Protein AF-A0A7Y2GU16-F1 (afdb_monomer_lite)

Structure (mmCIF, N/CA/C/O backbone):
data_AF-A0A7Y2GU16-F1
#
_entry.id   AF-A0A7Y2GU16-F1
#
loop_
_atom_site.group_PDB
_atom_site.id
_atom_site.type_symbol
_atom_site.label_atom_id
_atom_site.label_alt_id
_atom_site.label_comp_id
_atom_site.label_asym_id
_atom_site.label_entity_id
_atom_site.label_seq_id
_atom_site.pdbx_PDB_ins_code
_atom_site.Cartn_x
_atom_site.Cartn_y
_atom_site.Cartn_z
_atom_site.occupancy
_atom_site.B_iso_or_equiv
_atom_site.auth_seq_id
_atom_site.auth_comp_id
_atom_site.auth_asym_id
_atom_site.auth_atom_id
_atom_site.pdbx_PDB_model_num
ATOM 1 N N . ILE A 1 1 ? 2.588 6.050 -10.376 1.00 86.50 1 ILE A N 1
ATOM 2 C CA . ILE A 1 1 ? 4.063 5.925 -10.403 1.00 86.50 1 ILE A CA 1
ATOM 3 C C . ILE A 1 1 ? 4.390 5.155 -11.636 1.00 86.50 1 ILE A C 1
ATOM 5 O O . ILE A 1 1 ? 3.940 4.027 -11.763 1.00 86.50 1 ILE A O 1
ATOM 9 N N . GLU A 1 2 ? 5.171 5.764 -12.505 1.00 88.50 2 GLU A N 1
ATOM 10 C CA . GLU A 1 2 ? 5.657 5.092 -13.695 1.00 88.50 2 GLU A CA 1
ATOM 11 C C . GLU A 1 2 ? 6.845 4.204 -13.330 1.00 88.50 2 GLU A C 1
ATOM 13 O O . GLU A 1 2 ? 7.761 4.621 -12.607 1.00 88.50 2 GLU A O 1
ATOM 18 N N . LEU A 1 3 ? 6.749 2.964 -13.786 1.00 86.94 3 LEU A N 1
ATOM 19 C CA . LEU A 1 3 ? 7.745 1.917 -13.705 1.00 86.94 3 LEU A CA 1
ATOM 20 C C . LEU A 1 3 ? 8.087 1.527 -15.144 1.00 86.94 3 LEU A C 1
ATOM 22 O O . LEU A 1 3 ? 7.273 0.913 -15.834 1.00 86.94 3 LEU A O 1
ATOM 26 N N . GLU A 1 4 ? 9.259 1.946 -15.605 1.00 87.75 4 GLU A N 1
ATOM 27 C CA . GLU A 1 4 ? 9.737 1.672 -16.962 1.00 87.75 4 GLU A CA 1
ATOM 28 C C . GLU A 1 4 ? 10.203 0.213 -17.089 1.00 87.75 4 GLU A C 1
ATOM 30 O O . GLU A 1 4 ? 10.657 -0.397 -16.120 1.00 87.75 4 GLU A O 1
ATOM 35 N N . GLY A 1 5 ? 10.024 -0.382 -18.266 1.00 86.50 5 GLY A N 1
ATOM 36 C CA . GLY A 1 5 ? 10.322 -1.789 -18.520 1.00 86.50 5 GLY A CA 1
ATOM 37 C C . GLY A 1 5 ? 9.281 -2.752 -17.936 1.00 86.50 5 GLY A C 1
ATOM 38 O O . GLY A 1 5 ? 8.072 -2.523 -18.002 1.00 86.50 5 GLY A O 1
ATOM 39 N N . GLY A 1 6 ? 9.756 -3.865 -17.374 1.00 84.19 6 GLY A N 1
ATOM 40 C CA . GLY A 1 6 ? 8.910 -4.979 -16.944 1.00 84.19 6 GLY A CA 1
ATOM 41 C C . GLY A 1 6 ? 8.585 -5.966 -18.069 1.00 84.19 6 GLY A C 1
ATOM 42 O O . GLY A 1 6 ? 8.746 -5.689 -19.256 1.00 84.19 6 GLY A O 1
ATOM 43 N N . ARG A 1 7 ? 8.133 -7.162 -17.685 1.00 85.69 7 ARG A N 1
ATOM 44 C CA . ARG A 1 7 ? 7.725 -8.213 -18.630 1.00 85.69 7 ARG A CA 1
ATOM 45 C C . ARG A 1 7 ? 6.342 -7.921 -19.200 1.00 85.69 7 ARG A C 1
ATOM 47 O O . ARG A 1 7 ? 5.543 -7.194 -18.608 1.00 85.69 7 ARG A O 1
ATOM 54 N N . GLU A 1 8 ? 6.026 -8.528 -20.337 1.00 83.81 8 GLU A N 1
ATOM 55 C CA . GLU A 1 8 ? 4.667 -8.485 -20.868 1.00 83.81 8 GLU A CA 1
ATOM 56 C C . GLU A 1 8 ? 3.681 -9.210 -19.941 1.00 83.81 8 GLU A C 1
ATOM 58 O O . GLU A 1 8 ? 3.975 -10.295 -19.444 1.00 83.81 8 GLU A O 1
ATOM 63 N N . ASN A 1 9 ? 2.493 -8.624 -19.750 1.00 85.69 9 ASN A N 1
ATOM 64 C CA . ASN A 1 9 ? 1.372 -9.215 -19.008 1.00 85.69 9 ASN A CA 1
ATOM 65 C C . ASN A 1 9 ? 1.675 -9.565 -17.541 1.00 85.69 9 ASN A C 1
ATOM 67 O O . ASN A 1 9 ? 1.124 -10.535 -17.022 1.00 85.69 9 ASN A O 1
ATOM 71 N N . MET A 1 10 ? 2.513 -8.770 -16.868 1.00 88.56 10 MET A N 1
ATOM 72 C CA . MET A 1 10 ? 2.763 -8.947 -15.439 1.00 88.56 10 MET A CA 1
ATOM 73 C C . MET A 1 10 ? 1.481 -8.752 -14.639 1.00 88.56 10 MET A C 1
ATOM 75 O O . MET A 1 10 ? 0.714 -7.819 -14.875 1.00 88.56 10 MET A O 1
ATOM 79 N N . THR A 1 11 ? 1.276 -9.641 -13.676 1.00 92.81 11 THR A N 1
ATOM 80 C CA . THR A 1 11 ? 0.155 -9.555 -12.742 1.00 92.81 11 THR A CA 1
ATOM 81 C C . THR A 1 11 ? 0.468 -8.593 -11.601 1.00 92.81 11 THR A C 1
ATOM 83 O O . THR A 1 11 ? 1.628 -8.391 -11.230 1.00 92.81 11 THR A O 1
ATOM 86 N N . MET A 1 12 ? -0.570 -8.053 -10.968 1.00 91.50 12 MET A N 1
ATOM 87 C CA . MET A 1 12 ? -0.439 -7.223 -9.779 1.00 91.50 12 MET A CA 1
ATOM 88 C C . MET A 1 12 ? 0.291 -7.972 -8.664 1.00 91.50 12 MET A C 1
ATOM 90 O O . MET A 1 12 ? 1.130 -7.382 -7.995 1.00 91.50 12 MET A O 1
ATOM 94 N N . ALA A 1 13 ? 0.065 -9.278 -8.500 1.00 90.00 13 ALA A N 1
ATOM 95 C CA . ALA A 1 13 ? 0.781 -10.087 -7.514 1.00 90.00 13 ALA A CA 1
ATOM 96 C C . ALA A 1 13 ? 2.305 -10.108 -7.758 1.00 90.00 13 ALA A C 1
ATOM 98 O O . ALA A 1 13 ? 3.091 -10.040 -6.808 1.00 90.00 13 ALA A O 1
ATOM 99 N N . GLU A 1 14 ? 2.740 -10.183 -9.020 1.00 91.25 14 GLU A N 1
ATOM 100 C CA . GLU A 1 14 ? 4.159 -10.102 -9.385 1.00 91.25 14 GLU A CA 1
ATOM 101 C C . GLU A 1 14 ? 4.712 -8.696 -9.166 1.00 91.25 14 GLU A C 1
ATOM 103 O O . GLU A 1 14 ? 5.765 -8.546 -8.542 1.00 91.25 14 GLU A O 1
ATOM 108 N N . ILE A 1 15 ? 3.993 -7.666 -9.623 1.00 90.38 15 ILE A N 1
ATOM 109 C CA . ILE A 1 15 ? 4.410 -6.270 -9.453 1.00 90.38 15 ILE A CA 1
ATOM 110 C C . ILE A 1 15 ? 4.516 -5.926 -7.962 1.00 90.38 15 ILE A C 1
ATOM 112 O O . ILE A 1 15 ? 5.532 -5.384 -7.532 1.00 90.38 15 ILE A O 1
ATOM 116 N N . TYR A 1 16 ? 3.530 -6.319 -7.153 1.00 87.38 16 TYR A N 1
ATOM 117 C CA . TYR A 1 16 ? 3.496 -6.154 -5.699 1.00 87.38 16 TYR A CA 1
ATOM 118 C C . TYR A 1 16 ? 4.736 -6.749 -5.018 1.00 87.38 16 TYR A C 1
ATOM 120 O O . TYR A 1 16 ? 5.359 -6.103 -4.167 1.00 87.38 16 TYR A O 1
ATOM 128 N N . LYS A 1 17 ? 5.141 -7.958 -5.429 1.00 88.88 17 LYS A N 1
ATOM 129 C CA . LYS A 1 17 ? 6.330 -8.645 -4.903 1.00 88.88 17 LYS A CA 1
ATOM 130 C C . LYS A 1 17 ? 7.640 -8.000 -5.368 1.00 88.88 17 LYS A C 1
ATOM 132 O O . LYS A 1 17 ? 8.530 -7.817 -4.540 1.00 88.88 17 LYS A O 1
ATOM 137 N N . ILE A 1 18 ? 7.764 -7.640 -6.647 1.00 89.00 18 ILE A N 1
ATOM 138 C CA . ILE A 1 18 ? 9.005 -7.092 -7.234 1.00 89.00 18 ILE A CA 1
ATOM 139 C C . ILE A 1 18 ? 9.255 -5.654 -6.774 1.00 89.00 18 ILE A C 1
ATOM 141 O O . ILE A 1 18 ? 10.348 -5.322 -6.314 1.00 89.00 18 ILE A O 1
ATOM 145 N N . ALA A 1 19 ? 8.220 -4.810 -6.801 1.00 85.19 19 ALA A N 1
ATOM 146 C CA . ALA A 1 19 ? 8.266 -3.482 -6.192 1.00 85.19 19 ALA A CA 1
ATOM 147 C C . ALA A 1 19 ? 8.512 -3.569 -4.672 1.00 85.19 19 ALA A C 1
ATOM 149 O O . ALA A 1 19 ? 8.999 -2.626 -4.047 1.00 85.19 19 ALA A O 1
ATOM 150 N N . GLY A 1 20 ? 8.227 -4.733 -4.082 1.00 82.44 20 GLY A N 1
ATOM 151 C CA . GLY A 1 20 ? 8.489 -5.067 -2.692 1.00 82.44 20 GLY A CA 1
ATOM 152 C C . GLY A 1 20 ? 7.588 -4.310 -1.723 1.00 82.44 20 GLY A C 1
ATOM 153 O O . GLY A 1 20 ? 8.002 -3.970 -0.611 1.00 82.44 20 GLY A O 1
ATOM 154 N N . PHE A 1 21 ? 6.352 -4.083 -2.166 1.00 81.12 21 PHE A N 1
ATOM 155 C CA . PHE A 1 21 ? 5.249 -3.570 -1.365 1.00 81.12 21 PHE A CA 1
ATOM 156 C C . PHE A 1 21 ? 4.805 -4.560 -0.274 1.00 81.12 21 PHE A C 1
ATOM 158 O O . PHE A 1 21 ? 4.178 -4.163 0.700 1.00 81.12 21 PHE A O 1
ATOM 165 N N . ASN A 1 22 ? 5.204 -5.829 -0.381 1.00 78.25 22 ASN A N 1
ATOM 166 C CA . ASN A 1 22 ? 5.061 -6.842 0.667 1.00 78.25 22 ASN A CA 1
ATOM 167 C C . ASN A 1 22 ? 6.097 -6.738 1.802 1.00 78.25 22 ASN A C 1
ATOM 169 O O . ASN A 1 22 ? 6.188 -7.640 2.630 1.00 78.25 22 ASN A O 1
ATOM 173 N N . LYS A 1 23 ? 6.975 -5.727 1.763 1.00 72.25 23 LYS A N 1
ATOM 174 C CA . LYS A 1 23 ? 8.068 -5.521 2.728 1.00 72.25 23 LYS A CA 1
ATOM 175 C C . LYS A 1 23 ? 8.253 -4.037 3.058 1.00 72.25 23 LYS A C 1
ATOM 177 O O . LYS A 1 23 ? 9.388 -3.596 3.268 1.00 72.25 23 LYS A O 1
ATOM 182 N N . VAL A 1 24 ? 7.184 -3.240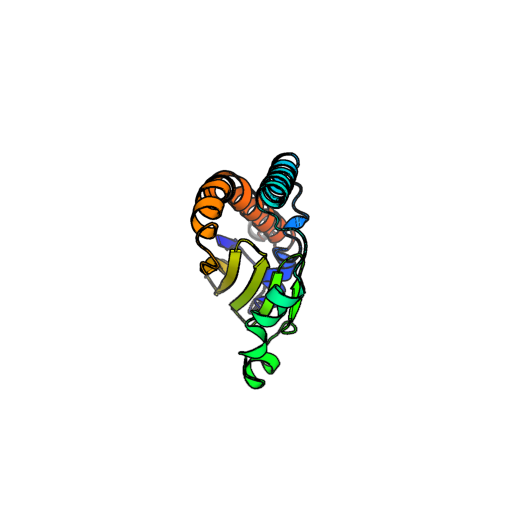 3.026 1.00 64.44 24 VAL A N 1
ATOM 183 C CA . VAL A 1 24 ? 7.274 -1.776 3.202 1.00 64.44 24 VAL A CA 1
ATOM 184 C C . VAL A 1 24 ? 7.790 -1.419 4.595 1.00 64.44 24 VAL A C 1
ATOM 186 O O . VAL A 1 24 ? 8.588 -0.493 4.725 1.00 64.44 24 VAL A O 1
ATOM 189 N N . GLU A 1 25 ? 7.451 -2.197 5.622 1.00 61.34 25 GLU A N 1
ATOM 190 C CA . GLU A 1 25 ? 7.959 -1.974 6.984 1.00 61.34 25 GLU A CA 1
ATOM 191 C C . GLU A 1 25 ? 9.473 -2.181 7.109 1.00 61.34 25 GLU A C 1
ATOM 193 O O . GLU A 1 25 ? 10.125 -1.598 7.976 1.00 61.34 25 GLU A O 1
ATOM 198 N N . LYS A 1 26 ? 10.068 -2.966 6.203 1.00 61.31 26 LYS A N 1
ATOM 199 C CA . LYS A 1 26 ? 11.515 -3.222 6.169 1.00 61.31 26 LYS A CA 1
ATOM 200 C C . LYS A 1 26 ? 12.296 -2.112 5.469 1.00 61.31 26 LYS A C 1
ATOM 202 O O . LYS A 1 26 ? 13.526 -2.181 5.406 1.00 61.31 26 LYS A O 1
ATOM 207 N N . ILE A 1 27 ? 11.621 -1.088 4.941 1.00 63.62 27 ILE A N 1
ATOM 208 C CA . ILE A 1 27 ? 12.289 0.101 4.414 1.00 63.62 27 ILE A CA 1
ATOM 209 C C . ILE A 1 27 ? 12.904 0.834 5.605 1.00 63.62 27 ILE A C 1
ATOM 211 O O . ILE A 1 27 ? 12.215 1.393 6.456 1.00 63.62 27 ILE A O 1
ATOM 215 N N . ASN A 1 28 ? 14.233 0.808 5.688 1.00 57.88 28 ASN A N 1
ATOM 216 C CA . ASN A 1 28 ? 14.963 1.409 6.793 1.00 57.88 28 ASN A CA 1
ATOM 217 C C . ASN A 1 28 ? 14.944 2.943 6.673 1.00 57.88 28 ASN A C 1
ATOM 219 O O . ASN A 1 28 ? 15.857 3.548 6.117 1.00 57.88 28 ASN A O 1
ATOM 223 N N . ILE A 1 29 ? 13.885 3.575 7.191 1.00 61.69 29 ILE A N 1
ATOM 224 C CA . ILE A 1 29 ? 13.768 5.039 7.325 1.00 61.69 29 ILE A CA 1
ATOM 225 C C . ILE A 1 29 ? 14.288 5.504 8.704 1.00 61.69 29 ILE A C 1
ATOM 227 O O . ILE A 1 29 ? 13.947 6.592 9.162 1.00 61.69 29 ILE A O 1
ATOM 231 N N . GLY A 1 30 ? 15.108 4.678 9.373 1.00 63.69 30 GLY A N 1
ATOM 232 C CA . GLY A 1 30 ? 15.923 4.965 10.561 1.00 63.69 30 GLY A CA 1
ATOM 233 C C . GLY A 1 30 ? 15.247 5.753 11.685 1.00 63.69 30 GLY A C 1
ATOM 234 O O . GLY A 1 30 ? 14.822 5.196 12.693 1.00 63.69 30 GLY A O 1
ATOM 235 N N . PHE A 1 31 ? 15.218 7.075 11.541 1.00 61.31 31 PHE A N 1
ATOM 236 C CA . PHE A 1 31 ? 14.644 8.010 12.504 1.00 61.31 31 PHE A CA 1
ATOM 237 C C . PHE A 1 31 ? 13.114 8.113 12.413 1.00 61.31 31 PHE A C 1
ATOM 239 O O . PHE A 1 31 ? 12.437 8.245 13.426 1.00 61.31 31 PHE A O 1
ATOM 246 N N . VAL A 1 32 ? 12.555 8.017 11.209 1.00 62.38 32 VAL A N 1
ATOM 247 C CA . VAL A 1 32 ? 11.129 8.256 10.947 1.00 62.38 32 VAL A CA 1
ATOM 248 C C . VAL A 1 32 ? 10.297 7.065 11.384 1.00 62.38 32 VAL A C 1
ATOM 250 O O . VAL A 1 32 ? 9.281 7.252 12.037 1.00 62.38 32 VAL A O 1
ATOM 253 N N . THR A 1 33 ? 10.746 5.842 11.093 1.00 63.91 33 THR A N 1
ATOM 254 C CA . THR A 1 33 ? 10.102 4.626 11.610 1.00 63.91 33 THR A CA 1
ATOM 255 C C . THR A 1 33 ? 10.106 4.641 13.133 1.00 63.91 33 THR A C 1
ATOM 257 O O . THR A 1 33 ? 9.051 4.487 13.735 1.00 63.91 33 THR A O 1
ATOM 260 N N . LYS A 1 34 ? 11.246 4.950 13.769 1.00 66.81 34 LYS A N 1
ATOM 261 C CA . LYS A 1 34 ? 11.333 5.115 15.230 1.00 66.81 34 LYS A CA 1
ATOM 262 C C . LYS A 1 34 ? 10.389 6.194 15.760 1.00 66.81 34 LYS A C 1
ATOM 264 O O . LYS A 1 34 ? 9.722 5.954 16.759 1.00 66.81 34 LYS A O 1
ATOM 269 N N . PHE A 1 35 ? 10.297 7.345 15.093 1.00 67.56 35 PHE A N 1
ATOM 270 C CA . PHE A 1 35 ? 9.370 8.412 15.470 1.00 67.56 35 PHE A CA 1
ATOM 271 C C . PHE A 1 35 ? 7.907 7.981 15.331 1.00 67.56 35 PHE A C 1
ATOM 273 O O . PHE A 1 35 ? 7.124 8.235 16.235 1.00 67.56 35 PHE A O 1
ATOM 280 N N . LEU A 1 36 ? 7.530 7.298 14.248 1.00 69.50 36 LEU A N 1
ATOM 281 C CA . LEU A 1 36 ? 6.170 6.789 14.048 1.00 69.50 36 LEU A CA 1
ATOM 282 C C . LEU A 1 36 ? 5.816 5.704 15.061 1.00 69.50 36 LEU A C 1
ATOM 284 O O . LEU A 1 36 ? 4.710 5.721 15.588 1.00 69.50 36 LEU A O 1
ATOM 288 N N . PHE A 1 37 ? 6.744 4.793 15.363 1.00 68.25 37 PHE A N 1
ATOM 289 C CA . PHE A 1 37 ? 6.562 3.785 16.405 1.00 68.25 37 PHE A CA 1
ATOM 290 C C . PHE A 1 37 ? 6.428 4.436 17.781 1.00 68.25 37 PHE A C 1
ATOM 292 O O . PHE A 1 37 ? 5.489 4.121 18.505 1.00 68.25 37 PHE A O 1
ATOM 299 N N . TRP A 1 38 ? 7.292 5.398 18.112 1.00 71.75 38 TRP A N 1
ATOM 300 C CA . TRP A 1 38 ? 7.203 6.159 19.358 1.00 71.75 38 TRP A CA 1
ATOM 301 C C . TRP A 1 38 ? 5.897 6.948 19.453 1.00 71.75 38 TRP A C 1
ATOM 303 O O . TRP A 1 38 ? 5.241 6.926 20.488 1.00 71.75 38 TRP A O 1
ATOM 313 N N . LEU A 1 39 ? 5.482 7.603 18.368 1.00 67.00 39 LEU A N 1
ATOM 314 C CA . LEU A 1 39 ? 4.235 8.351 18.302 1.00 67.00 39 LEU A CA 1
ATOM 315 C C . LEU A 1 39 ? 3.035 7.410 18.453 1.00 67.00 39 LEU A C 1
ATOM 317 O O . LEU A 1 39 ? 2.129 7.692 19.231 1.00 67.00 39 LEU A O 1
ATOM 321 N N . ARG A 1 40 ? 3.051 6.258 17.773 1.00 68.06 40 ARG A N 1
ATOM 322 C CA . ARG A 1 40 ? 2.048 5.196 17.919 1.00 68.06 40 ARG A CA 1
ATOM 323 C C . ARG A 1 40 ? 1.955 4.727 19.368 1.00 68.06 40 ARG A C 1
ATOM 325 O O . ARG A 1 40 ? 0.851 4.643 19.891 1.00 68.06 40 ARG A O 1
ATOM 332 N N . GLU A 1 41 ? 3.082 4.482 20.032 1.00 66.69 41 GLU A N 1
ATOM 333 C CA . GLU A 1 41 ? 3.095 4.079 21.440 1.00 66.69 41 GLU A CA 1
ATOM 334 C C . GLU A 1 41 ? 2.665 5.196 22.396 1.00 66.69 41 GLU A C 1
ATOM 336 O O . GLU A 1 41 ? 1.967 4.937 23.371 1.00 66.69 41 GLU A O 1
ATOM 341 N N . LEU A 1 42 ? 3.086 6.442 22.165 1.00 67.81 42 LEU A N 1
ATOM 342 C CA . LEU A 1 42 ? 2.718 7.586 22.999 1.00 67.81 42 LEU A CA 1
ATOM 343 C C . LEU A 1 42 ? 1.208 7.809 22.954 1.00 67.81 42 LEU A C 1
ATOM 345 O O . LEU A 1 42 ? 0.570 7.962 23.993 1.00 67.81 42 LEU A O 1
ATOM 349 N N . ILE A 1 43 ? 0.638 7.791 21.750 1.00 64.19 43 ILE A N 1
ATOM 350 C CA . ILE A 1 43 ? 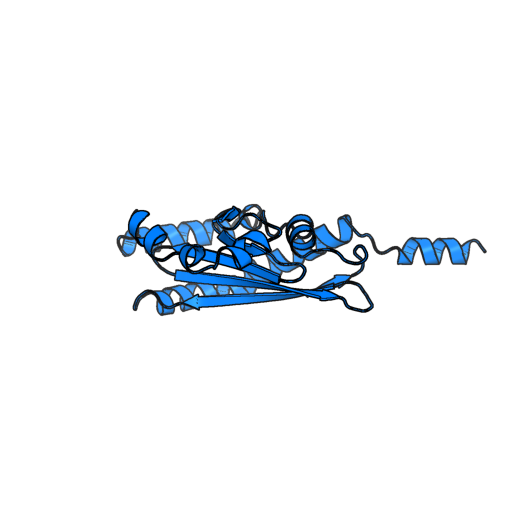-0.799 7.963 21.569 1.00 64.19 43 ILE A CA 1
ATOM 351 C C . ILE A 1 43 ? -1.544 6.719 22.079 1.00 64.19 43 ILE A C 1
ATOM 353 O O . ILE A 1 43 ? -2.565 6.859 22.752 1.00 64.19 43 ILE A O 1
ATOM 357 N N . GLY A 1 44 ? -1.004 5.518 21.842 1.00 61.84 44 GLY A N 1
ATOM 358 C CA . GLY A 1 44 ? -1.564 4.267 22.351 1.00 61.84 44 GLY A CA 1
ATOM 359 C C . GLY A 1 44 ? -1.672 4.243 23.876 1.00 61.84 44 GLY A C 1
ATOM 360 O O . GLY A 1 44 ? -2.738 3.936 24.411 1.00 61.84 44 GLY A O 1
ATOM 361 N N . ARG A 1 45 ? -0.619 4.693 24.570 1.00 66.81 45 ARG A N 1
ATOM 362 C CA . ARG A 1 45 ? -0.603 4.873 26.030 1.00 66.81 45 ARG A CA 1
ATOM 363 C C . ARG A 1 45 ? -1.559 5.968 26.498 1.00 66.81 45 ARG A C 1
ATOM 365 O O . ARG A 1 45 ? -2.302 5.755 27.448 1.00 66.81 45 ARG A O 1
ATOM 372 N N . ALA A 1 46 ? -1.572 7.125 25.834 1.00 64.56 46 ALA A N 1
ATOM 373 C CA . ALA A 1 46 ? -2.402 8.262 26.238 1.00 64.56 46 ALA A CA 1
ATOM 374 C C . ALA A 1 46 ? -3.912 7.999 26.104 1.00 64.56 46 ALA A C 1
ATOM 376 O O . ALA A 1 46 ? -4.708 8.631 26.796 1.00 64.56 46 ALA A O 1
ATOM 377 N N . MET A 1 47 ? -4.321 7.096 25.208 1.00 60.62 47 MET A N 1
ATOM 378 C CA . MET A 1 47 ? -5.734 6.869 24.894 1.00 60.62 47 MET A CA 1
ATOM 379 C C . MET A 1 47 ? -6.260 5.471 25.266 1.00 60.62 47 MET A C 1
ATOM 381 O O . MET A 1 47 ? -7.426 5.186 24.974 1.00 60.62 47 MET A O 1
ATOM 385 N N . GLY A 1 48 ? -5.443 4.628 25.913 1.00 63.03 48 GLY A N 1
ATOM 386 C CA . GLY A 1 48 ? -5.823 3.278 26.349 1.00 63.03 48 GLY A CA 1
ATOM 387 C C . GLY A 1 48 ? -6.045 2.302 25.189 1.00 63.03 48 GLY A C 1
ATOM 388 O O . GLY A 1 48 ? -7.018 1.554 25.189 1.00 63.03 48 GLY A O 1
ATOM 389 N N . TRP A 1 49 ? -5.202 2.361 24.155 1.00 65.06 49 TRP A N 1
ATOM 390 C CA . TRP A 1 49 ? -5.358 1.585 22.917 1.00 65.06 49 TRP A CA 1
ATOM 391 C C . TRP A 1 49 ? -4.579 0.261 22.880 1.00 65.06 49 TRP A C 1
ATOM 393 O O . TRP A 1 49 ? -4.459 -0.323 21.803 1.00 65.06 49 TRP A O 1
ATOM 403 N N . ASP A 1 50 ? -4.078 -0.236 24.010 1.00 54.12 50 ASP A N 1
ATOM 404 C CA . ASP A 1 50 ? -3.539 -1.599 24.059 1.00 54.12 50 ASP A CA 1
ATOM 405 C C . ASP A 1 50 ? -4.682 -2.633 24.035 1.00 54.12 50 ASP A C 1
ATOM 407 O O . ASP A 1 50 ? -5.748 -2.414 24.606 1.00 54.12 50 ASP A O 1
ATOM 411 N N . ASP A 1 51 ? -4.466 -3.679 23.234 1.00 56.41 51 ASP A N 1
ATOM 412 C CA . ASP A 1 51 ? -5.238 -4.909 22.976 1.00 56.41 51 ASP A CA 1
ATOM 413 C C . ASP A 1 51 ? -6.784 -4.876 22.994 1.00 56.41 51 ASP A C 1
ATOM 415 O O . ASP A 1 51 ? -7.429 -4.749 24.022 1.00 56.41 51 ASP A O 1
ATOM 419 N N . ASP A 1 52 ? -7.389 -5.034 21.808 1.00 55.06 52 ASP A N 1
ATOM 420 C CA . ASP A 1 52 ? -8.678 -5.727 21.584 1.00 55.06 52 ASP A CA 1
ATOM 421 C C . ASP A 1 52 ? -8.638 -6.294 20.163 1.00 55.06 52 ASP A C 1
ATOM 423 O O . ASP A 1 52 ? -9.188 -5.723 19.217 1.00 55.06 52 ASP A O 1
ATOM 427 N N . LYS A 1 53 ? -7.920 -7.403 19.983 1.00 56.84 53 LYS A N 1
ATOM 428 C CA . LYS A 1 53 ? -7.841 -8.091 18.685 1.00 56.84 53 LYS A CA 1
ATOM 429 C C . LYS A 1 53 ? -9.205 -8.629 18.228 1.00 56.84 53 LYS A C 1
ATOM 431 O O . LYS A 1 53 ? -9.474 -8.650 17.033 1.00 56.84 53 LYS A O 1
ATOM 436 N N . GLU A 1 54 ? -10.107 -8.956 19.157 1.00 55.62 54 GLU A N 1
ATOM 437 C CA . GLU A 1 54 ? -11.464 -9.443 18.848 1.00 55.62 54 GLU A CA 1
ATOM 438 C C . GLU A 1 54 ? -12.374 -8.385 18.194 1.00 55.62 54 GLU A C 1
ATOM 440 O O . GLU A 1 54 ? -13.129 -8.691 17.266 1.00 55.62 54 GLU A O 1
ATOM 445 N N . LEU A 1 55 ? -12.277 -7.112 18.602 1.00 57.97 55 LEU A N 1
ATOM 446 C CA . LEU A 1 55 ? -13.007 -6.021 17.938 1.00 57.97 55 LEU A CA 1
ATOM 447 C C . LEU A 1 55 ? -12.466 -5.741 16.528 1.00 57.97 55 LEU A C 1
ATOM 449 O O . LEU A 1 55 ? -13.200 -5.244 15.676 1.00 57.97 55 LEU A O 1
ATOM 453 N N . LEU A 1 56 ? -11.195 -6.055 16.266 1.00 61.53 56 LEU A N 1
ATOM 454 C CA . LEU A 1 56 ? -10.565 -5.852 14.961 1.00 61.53 56 LEU A CA 1
ATOM 455 C C . LEU A 1 56 ? -10.975 -6.948 13.964 1.00 61.53 56 LEU A C 1
ATOM 457 O O . LEU A 1 56 ? -11.331 -6.623 12.833 1.00 61.53 56 LEU A O 1
ATOM 461 N N . GLU A 1 57 ? -11.028 -8.214 14.391 1.00 62.53 57 GLU A N 1
ATOM 462 C CA . GLU A 1 57 ? -11.466 -9.339 13.544 1.00 62.53 57 GLU A CA 1
ATOM 463 C C . GLU A 1 57 ? -12.940 -9.226 13.121 1.00 62.53 57 GLU A C 1
ATOM 465 O O . GLU A 1 57 ? -13.275 -9.451 11.958 1.00 62.53 57 GLU A O 1
ATOM 470 N N . SER A 1 58 ? -13.828 -8.795 14.026 1.00 62.53 58 SER A N 1
ATOM 471 C CA . SER A 1 58 ? -15.262 -8.626 13.721 1.00 62.53 58 SER A CA 1
ATOM 472 C C . SER A 1 58 ? -15.566 -7.515 12.705 1.00 62.53 58 SER A C 1
ATOM 474 O O . SER A 1 58 ? -16.631 -7.520 12.085 1.00 62.53 58 SER A O 1
ATOM 476 N N . ASN A 1 59 ? -14.640 -6.572 12.503 1.00 71.75 59 ASN A N 1
ATOM 477 C CA . ASN A 1 59 ? -14.797 -5.458 11.566 1.00 71.75 59 ASN A CA 1
ATOM 478 C C . ASN A 1 59 ? -14.146 -5.699 10.197 1.00 71.75 59 ASN A C 1
ATOM 480 O O . ASN A 1 59 ? -14.270 -4.837 9.321 1.00 71.75 59 ASN A O 1
ATOM 484 N N . SER A 1 60 ? -13.478 -6.840 9.999 1.00 79.44 60 SER A N 1
ATOM 485 C CA . SER A 1 60 ? -12.819 -7.155 8.733 1.00 79.44 60 SER A CA 1
ATOM 486 C C . SER A 1 60 ? -13.820 -7.368 7.603 1.00 79.44 60 SER A C 1
ATOM 488 O O . SER A 1 60 ? -14.882 -7.972 7.771 1.00 79.44 60 SER A O 1
ATOM 490 N N . TYR A 1 61 ? -13.467 -6.870 6.421 1.00 85.44 61 TYR A N 1
ATOM 491 C CA . TYR A 1 61 ? -14.300 -6.988 5.225 1.00 85.44 61 TYR A CA 1
ATOM 492 C C . TYR A 1 61 ? -14.095 -8.310 4.487 1.00 85.44 61 TYR A C 1
ATOM 494 O O . TYR A 1 61 ? -14.815 -8.588 3.531 1.00 85.44 61 TYR A O 1
ATOM 502 N N . ILE A 1 62 ? -13.182 -9.163 4.954 1.00 85.31 62 ILE A N 1
ATOM 503 C CA . ILE A 1 62 ? -12.925 -10.472 4.348 1.00 85.31 62 ILE A CA 1
ATOM 504 C C . ILE A 1 62 ? -14.176 -11.360 4.293 1.00 85.31 62 ILE A C 1
ATOM 506 O O . ILE A 1 62 ? -14.414 -12.051 3.305 1.00 85.31 62 ILE A O 1
ATOM 510 N N . SER A 1 63 ? -15.019 -11.301 5.327 1.00 85.00 63 SER A N 1
ATOM 511 C CA . SER A 1 63 ? -16.272 -12.060 5.409 1.00 85.00 63 SER A CA 1
ATOM 512 C C . SER A 1 63 ? -17.347 -11.543 4.451 1.00 85.00 63 SER A C 1
ATOM 514 O O . SER A 1 63 ? -18.317 -12.246 4.189 1.00 85.00 63 SER A O 1
ATOM 516 N N . ARG A 1 64 ? -17.180 -10.326 3.916 1.00 85.50 64 ARG A N 1
ATOM 517 C CA . ARG A 1 64 ? -18.100 -9.704 2.952 1.00 85.50 64 ARG A CA 1
ATOM 518 C C . ARG A 1 64 ? -17.766 -10.043 1.502 1.00 85.50 64 ARG A C 1
ATOM 520 O O . ARG A 1 64 ? -18.564 -9.724 0.626 1.00 85.50 64 ARG A O 1
ATOM 527 N N . LEU A 1 65 ? -16.602 -10.640 1.249 1.00 86.00 65 LEU A N 1
ATOM 528 C CA . LEU A 1 65 ? -16.247 -11.143 -0.071 1.00 86.00 65 LEU A CA 1
ATOM 529 C C . LEU A 1 65 ? -17.044 -12.417 -0.352 1.00 86.00 65 LEU A C 1
ATOM 531 O O . LEU A 1 65 ? -17.088 -13.323 0.485 1.00 86.00 65 LEU A O 1
ATOM 535 N N . SER A 1 66 ? -17.647 -12.476 -1.537 1.00 87.94 66 SER A N 1
ATOM 536 C CA . SER A 1 66 ? -18.234 -13.712 -2.057 1.00 87.94 66 SER A CA 1
ATOM 537 C C . SER A 1 66 ? -17.151 -14.763 -2.301 1.00 87.94 66 SER A C 1
ATOM 539 O O . SER A 1 66 ? -15.974 -14.433 -2.467 1.00 87.94 66 SER A O 1
ATOM 541 N N . ASP A 1 67 ? -17.537 -16.034 -2.312 1.00 87.50 67 ASP A N 1
ATOM 542 C CA . ASP A 1 67 ? -16.576 -17.122 -2.501 1.00 87.50 67 ASP A CA 1
ATOM 543 C C . ASP A 1 67 ? -15.954 -17.100 -3.904 1.00 87.50 67 ASP A C 1
ATOM 545 O O . ASP A 1 67 ? -14.759 -17.355 -4.029 1.00 87.50 67 ASP A O 1
ATOM 549 N N . ASP A 1 68 ? -16.702 -16.656 -4.919 1.00 87.19 68 ASP A N 1
ATOM 550 C CA . ASP A 1 68 ? -16.184 -16.434 -6.276 1.00 87.19 68 ASP A CA 1
ATOM 551 C C . ASP A 1 68 ? -15.074 -15.367 -6.285 1.00 87.19 68 ASP A C 1
ATOM 553 O O . ASP A 1 68 ? -13.999 -15.581 -6.837 1.00 87.19 68 ASP A O 1
ATOM 557 N N . GLN A 1 69 ? -15.273 -14.246 -5.578 1.00 85.88 69 GLN A N 1
ATOM 558 C CA . GLN A 1 69 ? -14.257 -13.188 -5.462 1.00 85.88 69 GLN A CA 1
ATOM 559 C C . GLN A 1 69 ? -12.986 -13.661 -4.750 1.00 85.88 69 GLN A C 1
ATOM 561 O O . GLN A 1 69 ? -11.888 -13.215 -5.080 1.00 85.88 69 GLN A O 1
ATOM 566 N N . LYS A 1 70 ? -13.125 -14.547 -3.757 1.00 87.38 70 LYS A N 1
ATOM 567 C CA . LYS A 1 70 ? -11.973 -15.152 -3.076 1.00 87.38 70 LYS A CA 1
ATOM 568 C C . LYS A 1 70 ? -11.247 -16.135 -3.992 1.00 87.38 70 LYS A C 1
ATOM 570 O O . LYS A 1 70 ? -10.021 -16.164 -3.980 1.00 87.38 70 LYS A O 1
ATOM 575 N N . ALA A 1 71 ? -11.986 -16.920 -4.776 1.00 87.62 71 ALA A N 1
ATOM 576 C CA . ALA A 1 71 ? -11.427 -17.905 -5.697 1.00 87.62 71 ALA A CA 1
ATOM 577 C C 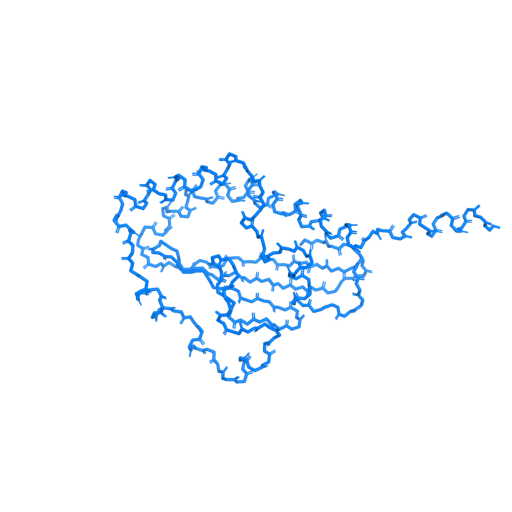. ALA A 1 71 ? -10.656 -17.256 -6.859 1.00 87.62 71 ALA A C 1
ATOM 579 O O . ALA A 1 71 ? -9.603 -17.760 -7.247 1.00 87.62 71 ALA A O 1
ATOM 580 N N . ASP A 1 72 ? -11.133 -16.115 -7.360 1.00 88.38 72 ASP A N 1
ATOM 581 C CA . ASP A 1 72 ? -10.492 -15.363 -8.448 1.00 88.38 72 ASP A CA 1
ATOM 582 C C . ASP A 1 72 ? -9.246 -14.572 -8.002 1.00 88.38 72 ASP A C 1
ATOM 584 O O . ASP A 1 72 ? -8.532 -13.983 -8.822 1.00 88.38 72 ASP A O 1
ATOM 588 N N . SER A 1 73 ? -8.962 -14.541 -6.698 1.00 90.62 73 SER A N 1
ATOM 589 C CA . SER A 1 73 ? -7.822 -13.821 -6.144 1.00 90.62 73 SER A CA 1
ATOM 590 C C . SER A 1 73 ? -6.507 -14.589 -6.348 1.00 90.62 73 SER A C 1
ATOM 592 O O . SER A 1 73 ? -6.330 -15.721 -5.909 1.00 90.62 73 SER A O 1
ATOM 594 N N . LEU A 1 74 ? -5.526 -13.928 -6.961 1.00 88.75 74 LEU A N 1
ATOM 595 C CA . LEU A 1 74 ? -4.158 -14.409 -7.185 1.00 88.75 74 LEU A CA 1
ATOM 596 C C . LEU A 1 74 ? -3.319 -14.494 -5.899 1.00 88.75 74 LEU A C 1
ATOM 598 O O . LEU A 1 74 ? -2.275 -15.149 -5.882 1.00 88.75 74 LEU A O 1
ATOM 602 N N . LEU A 1 75 ? -3.737 -13.798 -4.840 1.00 86.50 75 LEU A N 1
ATOM 603 C CA . LEU A 1 75 ? -3.198 -13.929 -3.485 1.00 86.50 75 LEU A CA 1
ATOM 604 C C . LEU A 1 75 ? -4.299 -14.440 -2.560 1.00 86.50 75 LEU A C 1
ATOM 606 O O . LEU A 1 75 ? -5.468 -14.126 -2.761 1.00 86.50 75 LEU A O 1
ATOM 610 N N . GLU A 1 76 ? -3.933 -15.191 -1.528 1.00 86.75 76 GLU A N 1
ATOM 611 C CA . GLU A 1 76 ? -4.913 -15.737 -0.592 1.00 86.75 76 GLU A CA 1
ATOM 612 C C . GLU A 1 76 ? -5.643 -14.601 0.147 1.00 86.75 76 GLU A C 1
ATOM 614 O O . GLU A 1 76 ? -5.026 -13.763 0.813 1.00 86.75 76 GLU A O 1
ATOM 619 N N . SER A 1 77 ? -6.972 -14.563 0.025 1.00 86.81 77 SER A N 1
ATOM 620 C CA . SER A 1 77 ? -7.809 -13.641 0.791 1.00 86.81 77 SER A CA 1
ATOM 621 C C . SER A 1 77 ? -7.643 -13.918 2.284 1.00 86.81 77 SER A C 1
ATOM 623 O O . SER A 1 77 ? -7.880 -15.025 2.755 1.00 86.81 77 SER A O 1
ATOM 625 N N . GLY A 1 78 ? -7.253 -12.898 3.040 1.00 83.75 78 GLY A N 1
ATOM 626 C CA . GLY A 1 78 ? -6.922 -12.989 4.460 1.00 83.75 78 GLY A CA 1
ATOM 627 C C . GLY A 1 78 ? -5.445 -13.174 4.757 1.00 83.75 78 GLY A C 1
ATOM 628 O O . GLY A 1 78 ? -5.059 -13.052 5.920 1.00 83.75 78 GLY A O 1
ATOM 629 N N . GLN A 1 79 ? -4.609 -13.391 3.737 1.00 85.19 79 GLN A N 1
ATOM 630 C CA . GLN A 1 79 ? -3.168 -13.442 3.919 1.00 85.19 79 GLN A CA 1
ATOM 631 C C . GLN A 1 79 ? -2.676 -12.148 4.572 1.00 85.19 79 GLN A C 1
ATOM 633 O O . GLN A 1 79 ? -2.921 -11.045 4.078 1.00 85.19 79 GLN A O 1
ATOM 638 N N . MET A 1 80 ? -1.942 -12.290 5.673 1.00 80.56 80 MET A N 1
ATOM 639 C CA . MET A 1 80 ? -1.254 -11.172 6.307 1.00 80.56 80 MET A CA 1
ATOM 640 C C . MET A 1 80 ? 0.068 -10.913 5.581 1.00 80.56 80 MET A C 1
ATOM 642 O O . MET A 1 80 ? 0.911 -11.805 5.454 1.00 80.56 80 MET A O 1
ATOM 646 N N . SER A 1 81 ? 0.248 -9.685 5.109 1.00 76.19 81 SER A N 1
ATOM 647 C CA . SER A 1 81 ? 1.507 -9.157 4.595 1.00 76.19 81 SER A CA 1
ATOM 648 C C . SER A 1 81 ? 1.886 -7.937 5.428 1.00 76.19 81 SER A C 1
ATOM 650 O O . SER A 1 81 ? 1.337 -6.853 5.228 1.00 76.19 81 SER A O 1
ATOM 652 N N . ASP A 1 82 ? 2.825 -8.127 6.357 1.00 74.94 82 ASP A N 1
ATOM 653 C CA . ASP A 1 82 ? 3.124 -7.165 7.428 1.00 74.94 82 ASP A CA 1
ATOM 654 C C . ASP A 1 82 ? 1.822 -6.796 8.196 1.00 74.94 82 ASP A C 1
ATOM 656 O O . ASP A 1 82 ? 1.003 -7.683 8.458 1.00 74.94 82 ASP A O 1
ATOM 660 N N . ASP A 1 83 ? 1.580 -5.521 8.522 1.00 74.44 83 ASP A N 1
ATOM 661 C CA . ASP A 1 83 ? 0.337 -5.050 9.165 1.00 74.44 83 ASP A CA 1
ATOM 662 C C . ASP A 1 83 ? -0.888 -4.964 8.216 1.00 74.44 83 ASP A C 1
ATOM 664 O O . ASP A 1 83 ? -1.939 -4.432 8.585 1.00 74.44 83 ASP A O 1
ATOM 668 N N . THR A 1 84 ? -0.784 -5.467 6.978 1.00 81.00 84 THR A N 1
ATOM 669 C CA . THR A 1 84 ? -1.864 -5.421 5.974 1.00 81.00 84 THR A CA 1
ATOM 670 C C . THR A 1 84 ? -2.451 -6.803 5.714 1.00 81.00 84 THR A C 1
ATOM 672 O O . THR A 1 84 ? -1.749 -7.726 5.307 1.00 81.00 84 THR A O 1
ATOM 675 N N . ARG A 1 85 ? -3.767 -6.938 5.861 1.00 88.25 85 ARG A N 1
ATOM 676 C CA . ARG A 1 85 ? -4.537 -8.110 5.438 1.00 88.25 85 ARG A CA 1
ATOM 677 C C . ARG A 1 85 ? -4.926 -7.967 3.973 1.00 88.25 85 ARG A C 1
ATOM 679 O O . ARG A 1 85 ? -5.591 -7.005 3.612 1.00 88.25 85 ARG A O 1
ATOM 686 N N . ILE A 1 86 ? -4.561 -8.908 3.114 1.00 90.44 86 ILE A N 1
ATOM 687 C CA . ILE A 1 86 ? -4.993 -8.885 1.712 1.00 90.44 86 ILE A CA 1
ATOM 688 C C . ILE A 1 86 ? -6.469 -9.282 1.637 1.00 90.44 86 ILE A C 1
ATOM 690 O O . ILE A 1 86 ? -6.844 -10.342 2.125 1.00 90.44 86 ILE A O 1
ATOM 694 N N . LEU A 1 87 ? -7.320 -8.442 1.046 1.00 91.50 87 LEU A N 1
ATOM 695 C CA . LEU A 1 87 ? -8.718 -8.787 0.772 1.00 91.50 87 LEU A C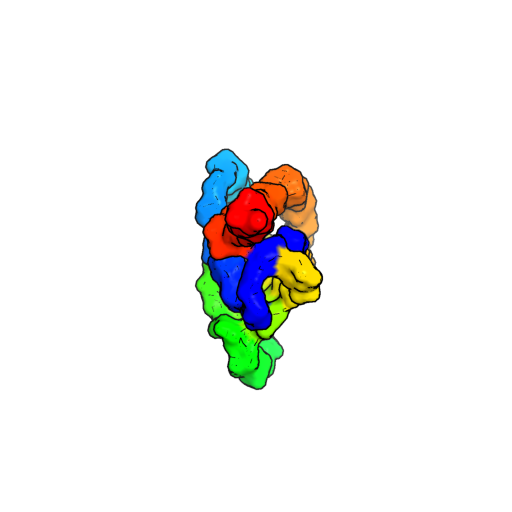A 1
ATOM 696 C C . LEU A 1 87 ? -8.818 -9.573 -0.533 1.00 91.50 87 LEU A C 1
ATOM 698 O O . LEU A 1 87 ? -9.336 -10.686 -0.545 1.00 91.50 87 LEU A O 1
ATOM 702 N N . TYR A 1 88 ? -8.270 -9.015 -1.609 1.00 92.88 88 TYR A N 1
ATOM 703 C CA . TYR A 1 88 ? -8.126 -9.690 -2.893 1.00 92.88 88 TYR A CA 1
ATOM 704 C C . TYR A 1 88 ? -6.928 -9.131 -3.659 1.00 92.88 88 TYR A C 1
ATOM 706 O O . TYR A 1 88 ? -6.464 -8.012 -3.419 1.00 92.88 88 TYR A O 1
ATOM 714 N N . CYS A 1 89 ? -6.450 -9.909 -4.618 1.00 93.50 89 CYS A N 1
ATOM 715 C CA . CYS A 1 89 ? -5.504 -9.482 -5.631 1.00 93.50 89 CYS A CA 1
ATOM 716 C C . CYS A 1 89 ? -5.942 -10.058 -6.973 1.00 93.50 89 CYS A C 1
ATOM 718 O O . CYS A 1 89 ? -5.816 -11.251 -7.205 1.00 93.50 89 CYS A O 1
ATOM 720 N N . TYR A 1 90 ? -6.441 -9.215 -7.863 1.00 93.69 90 TYR A N 1
ATOM 721 C CA . TYR A 1 90 ? -6.745 -9.588 -9.237 1.00 93.69 90 TYR A CA 1
ATOM 722 C C . TYR A 1 90 ? -5.538 -9.348 -10.144 1.00 93.69 90 TYR A C 1
ATOM 724 O O . TYR A 1 90 ? -4.431 -9.040 -9.692 1.00 93.69 90 TYR A O 1
ATOM 732 N N . LYS A 1 91 ? -5.742 -9.518 -11.453 1.00 91.81 91 LYS A N 1
ATOM 733 C CA . LYS A 1 91 ? -4.686 -9.396 -12.461 1.00 91.81 91 LYS A CA 1
ATOM 734 C C . LYS A 1 91 ? -3.976 -8.045 -12.416 1.00 91.81 91 LYS A C 1
ATOM 736 O O . LYS A 1 91 ? -2.766 -8.014 -12.587 1.00 91.81 91 LYS A O 1
ATOM 741 N N . ASP A 1 92 ? -4.700 -6.962 -12.205 1.00 92.81 92 ASP A N 1
ATOM 742 C CA . ASP A 1 92 ? -4.233 -5.579 -12.307 1.00 92.81 92 ASP A CA 1
ATOM 743 C C . ASP A 1 92 ? -4.579 -4.740 -11.072 1.00 92.81 92 ASP A C 1
ATOM 745 O O . ASP A 1 92 ? -4.253 -3.557 -11.018 1.00 92.81 92 ASP A O 1
ATOM 749 N N . GLU A 1 93 ? -5.181 -5.352 -10.054 1.00 93.94 93 GLU A N 1
ATOM 750 C CA . GLU A 1 93 ? -5.665 -4.671 -8.859 1.00 93.94 93 GLU A CA 1
ATOM 751 C C . GLU A 1 93 ? -5.349 -5.478 -7.595 1.00 93.94 93 GLU A C 1
ATOM 753 O O . GLU A 1 93 ? -5.386 -6.706 -7.593 1.00 93.94 93 GLU A O 1
ATOM 758 N N . LEU A 1 94 ? -5.036 -4.796 -6.498 1.00 94.12 94 LEU A N 1
ATOM 759 C CA . LEU A 1 94 ? -4.877 -5.379 -5.172 1.00 94.12 94 LEU A CA 1
ATOM 760 C C . LEU A 1 94 ? -5.547 -4.481 -4.144 1.00 94.12 94 LEU A C 1
ATOM 762 O O . LEU A 1 94 ? -5.308 -3.273 -4.125 1.00 94.12 94 LEU A O 1
ATOM 766 N N . LEU A 1 95 ? -6.315 -5.088 -3.243 1.00 94.31 95 LEU A N 1
ATOM 767 C CA . LEU A 1 95 ? -6.897 -4.403 -2.100 1.00 94.31 95 LEU A CA 1
ATOM 768 C C . LEU A 1 95 ? -6.386 -5.018 -0.801 1.00 94.31 95 LEU A C 1
ATOM 770 O O . LEU A 1 95 ? -6.639 -6.182 -0.494 1.00 94.31 95 LEU A O 1
ATOM 774 N N . GLY A 1 96 ? -5.681 -4.205 -0.024 1.00 91.19 96 GLY A N 1
ATOM 775 C CA . GLY A 1 96 ? -5.304 -4.491 1.350 1.00 91.19 96 GLY A CA 1
ATOM 776 C C . GLY A 1 96 ? -6.239 -3.801 2.338 1.00 91.19 96 GLY A C 1
ATOM 777 O O . GLY A 1 96 ? -6.746 -2.710 2.090 1.00 91.19 96 GLY A O 1
ATOM 778 N N . GLU A 1 97 ? -6.436 -4.420 3.486 1.00 90.06 97 GLU A N 1
ATOM 779 C CA . GLU A 1 97 ? -7.149 -3.897 4.639 1.00 90.06 97 GLU A CA 1
ATOM 780 C C . GLU A 1 97 ? -6.178 -3.808 5.817 1.00 90.06 97 GLU A C 1
ATOM 782 O O . GLU A 1 97 ? -5.477 -4.761 6.148 1.00 90.06 97 GLU A O 1
ATOM 787 N N . ILE A 1 98 ? -6.141 -2.651 6.464 1.00 83.50 98 ILE A N 1
ATOM 788 C CA . ILE A 1 98 ? -5.367 -2.410 7.677 1.00 83.50 98 ILE A CA 1
ATOM 789 C C . ILE A 1 98 ? -6.370 -1.958 8.730 1.00 83.50 98 ILE A C 1
ATOM 791 O O . ILE A 1 98 ? -7.045 -0.935 8.574 1.00 83.50 98 ILE A O 1
ATOM 795 N N . ILE A 1 99 ? -6.478 -2.719 9.814 1.00 78.06 99 ILE A N 1
ATOM 796 C CA . ILE A 1 99 ? -7.367 -2.389 10.926 1.00 78.06 99 ILE A CA 1
ATOM 797 C C . ILE A 1 99 ? -6.528 -2.241 12.185 1.00 78.06 99 ILE A C 1
ATOM 799 O O . ILE A 1 99 ? -5.850 -3.168 12.616 1.00 78.06 99 ILE A O 1
ATOM 803 N N . ASN A 1 100 ? -6.599 -1.067 12.799 1.00 71.44 100 ASN A N 1
ATOM 804 C CA . ASN A 1 100 ? -6.103 -0.831 14.146 1.00 71.44 100 ASN A CA 1
ATOM 805 C C . ASN A 1 100 ? -7.161 -0.062 14.958 1.00 71.44 100 ASN A C 1
ATOM 807 O O . ASN A 1 100 ? -8.168 0.394 14.414 1.00 71.44 100 ASN A O 1
ATOM 811 N N . LYS A 1 101 ? -6.957 0.101 16.274 1.00 67.94 101 LYS A N 1
ATOM 812 C CA . LYS A 1 101 ? -7.925 0.801 17.151 1.00 67.94 101 LYS A CA 1
ATOM 813 C C . LYS A 1 101 ? -8.167 2.278 16.765 1.00 67.94 101 LYS A C 1
ATOM 815 O O . LYS A 1 101 ? -9.112 2.900 17.256 1.00 67.94 101 LYS A O 1
ATOM 820 N N . THR A 1 102 ? -7.345 2.855 15.889 1.00 65.75 102 THR A N 1
ATOM 821 C CA . THR A 1 102 ? -7.366 4.280 15.523 1.00 65.75 102 THR A CA 1
ATOM 822 C C . THR A 1 102 ? -7.945 4.540 14.134 1.00 65.75 102 THR A C 1
ATOM 824 O O . THR A 1 102 ? -8.633 5.543 13.907 1.00 65.75 102 THR A O 1
ATOM 827 N N . VAL A 1 103 ? -7.636 3.649 13.200 1.00 72.75 103 VAL A N 1
ATOM 828 C CA . VAL A 1 103 ? -7.853 3.757 11.766 1.00 72.75 103 VAL A CA 1
ATOM 829 C C . VAL A 1 103 ? -8.236 2.378 11.248 1.00 72.75 103 VAL A C 1
ATOM 831 O O . VAL A 1 103 ? -7.525 1.396 11.450 1.00 72.75 103 VAL A O 1
ATOM 834 N N . HIS A 1 104 ? -9.343 2.336 10.520 1.00 85.00 104 HIS A N 1
ATOM 835 C CA . HIS A 1 104 ? -9.641 1.258 9.592 1.00 85.00 104 HIS A CA 1
ATOM 836 C C . HIS A 1 104 ? -9.388 1.820 8.202 1.00 85.00 104 HIS A C 1
ATOM 838 O O . HIS A 1 104 ? -10.078 2.754 7.789 1.00 85.00 104 HIS A O 1
ATOM 844 N N . CYS A 1 105 ? -8.366 1.338 7.505 1.00 86.62 105 CYS A N 1
ATOM 845 C CA . CYS A 1 105 ? -8.076 1.796 6.157 1.00 86.62 105 CYS A CA 1
ATOM 846 C C . CYS A 1 105 ? -7.963 0.659 5.155 1.00 86.62 105 CYS A C 1
ATOM 848 O O . CYS A 1 105 ? -7.660 -0.484 5.481 1.00 86.62 105 CYS A O 1
ATOM 850 N N . PHE A 1 106 ? -8.244 1.024 3.915 1.00 90.69 106 PHE A N 1
ATOM 851 C CA . PHE A 1 106 ? -8.164 0.175 2.751 1.00 90.69 106 PHE A CA 1
ATOM 852 C C . PHE A 1 106 ? -7.102 0.758 1.840 1.00 90.69 106 PHE A C 1
ATOM 854 O O . PHE A 1 106 ? -7.139 1.946 1.509 1.00 90.69 106 PHE A O 1
ATOM 861 N N . TRP A 1 107 ? -6.141 -0.067 1.468 1.00 91.25 107 TRP A N 1
ATOM 862 C CA . TRP A 1 107 ? -5.061 0.298 0.579 1.00 91.25 107 TRP A CA 1
ATOM 863 C C . TRP A 1 107 ? -5.277 -0.382 -0.766 1.00 91.25 107 TRP A C 1
ATOM 865 O O . TRP A 1 107 ? -5.112 -1.590 -0.900 1.00 91.25 107 TRP A O 1
ATOM 875 N N . LEU A 1 108 ? -5.681 0.414 -1.748 1.00 93.75 108 LEU A N 1
ATOM 876 C CA . LEU A 1 108 ? -5.875 -0.010 -3.122 1.00 93.75 108 LEU A CA 1
ATOM 877 C C . LEU A 1 108 ? -4.599 0.250 -3.917 1.00 93.75 108 LEU A C 1
ATOM 879 O O . LEU A 1 108 ? -4.061 1.361 -3.897 1.00 93.75 108 LEU A O 1
ATOM 883 N N . MET A 1 109 ? -4.169 -0.749 -4.673 1.00 92.88 109 MET A N 1
ATOM 884 C CA . MET A 1 109 ? -3.188 -0.605 -5.735 1.00 92.88 109 MET A CA 1
ATOM 885 C C . MET A 1 109 ? -3.783 -1.088 -7.046 1.00 92.88 109 MET A C 1
ATOM 887 O O . MET A 1 109 ? -4.373 -2.159 -7.098 1.00 92.88 109 MET A O 1
ATOM 891 N N . ALA A 1 110 ? -3.581 -0.316 -8.104 1.00 93.75 110 ALA A N 1
ATOM 892 C CA . ALA A 1 110 ? -3.945 -0.676 -9.464 1.00 93.75 110 ALA A CA 1
ATOM 893 C C . ALA A 1 110 ? -2.739 -0.474 -10.386 1.00 93.75 110 ALA A C 1
ATOM 895 O O . ALA A 1 110 ? -1.940 0.444 -10.180 1.00 93.75 110 ALA A O 1
ATOM 896 N N . SER A 1 111 ? -2.586 -1.341 -11.379 1.00 93.00 111 SER A N 1
ATOM 897 C CA . SER A 1 111 ? -1.512 -1.290 -12.364 1.00 93.00 111 SER A CA 1
ATOM 898 C C . SER A 1 111 ? -2.097 -1.197 -13.758 1.00 93.00 111 SER A C 1
ATOM 900 O O . SER A 1 111 ? -2.851 -2.069 -14.172 1.00 93.00 111 SER A O 1
ATOM 902 N N . GLU A 1 112 ? -1.681 -0.193 -14.513 1.00 91.44 112 GLU A N 1
ATOM 903 C CA . GLU A 1 112 ? -2.067 -0.020 -15.907 1.00 91.44 112 GLU A CA 1
ATOM 904 C C . GLU A 1 112 ? -0.840 -0.203 -16.805 1.00 91.44 112 GLU A C 1
ATOM 906 O O . GLU A 1 112 ? 0.220 0.364 -16.531 1.00 91.44 112 GLU A O 1
ATOM 911 N N . LYS A 1 113 ? -0.956 -0.991 -17.881 1.00 87.75 113 LYS A N 1
ATOM 912 C CA . LYS A 1 113 ? 0.131 -1.137 -18.862 1.00 87.75 113 LYS A CA 1
ATOM 913 C C . LYS A 1 113 ? 0.251 0.153 -19.675 1.00 87.75 113 LYS A C 1
ATOM 915 O O . LYS A 1 113 ? -0.724 0.621 -20.258 1.00 87.75 113 LYS A O 1
ATOM 920 N N . THR A 1 114 ? 1.457 0.697 -19.766 1.00 86.56 114 THR A N 1
ATOM 921 C CA . THR A 1 114 ? 1.786 1.852 -20.609 1.00 86.56 114 THR A CA 1
ATOM 922 C C . THR A 1 114 ? 2.727 1.434 -21.738 1.00 86.56 114 THR A C 1
ATOM 924 O O . THR A 1 114 ? 3.227 0.311 -21.774 1.00 86.56 114 THR A O 1
ATOM 927 N N . LYS A 1 115 ? 2.996 2.338 -22.690 1.00 82.56 115 LYS A N 1
ATOM 928 C CA . LYS A 1 115 ? 3.946 2.067 -23.787 1.00 82.56 115 LYS A CA 1
ATOM 929 C C . LYS A 1 115 ? 5.374 1.809 -23.294 1.00 82.56 115 LYS A C 1
ATOM 931 O O . LYS A 1 115 ? 6.114 1.103 -23.964 1.00 82.56 115 LYS A O 1
ATOM 936 N N . ALA A 1 116 ? 5.744 2.404 -22.162 1.00 81.00 116 ALA A N 1
ATOM 937 C CA . ALA A 1 116 ? 7.084 2.320 -21.591 1.00 81.00 116 ALA A CA 1
ATOM 938 C C . ALA A 1 116 ? 7.200 1.277 -20.465 1.00 81.00 116 ALA A C 1
ATOM 940 O O . ALA A 1 116 ? 8.303 1.037 -19.990 1.00 81.00 116 ALA A O 1
ATOM 941 N N . GLY A 1 117 ? 6.093 0.668 -20.023 1.00 87.81 117 GLY A N 1
ATOM 942 C CA . GLY A 1 117 ? 6.081 -0.286 -18.914 1.00 87.81 117 GLY A CA 1
ATOM 943 C C . GLY A 1 117 ? 4.738 -0.302 -18.192 1.00 87.81 117 GLY A C 1
ATOM 944 O O . GLY A 1 117 ? 3.720 -0.675 -18.776 1.00 87.81 117 GLY A O 1
ATOM 945 N N . TYR A 1 118 ? 4.723 0.112 -16.923 1.00 90.12 118 TYR A N 1
ATOM 946 C CA . TYR A 1 118 ? 3.535 0.088 -16.066 1.00 90.12 118 TYR A CA 1
ATOM 947 C C . TYR A 1 118 ? 3.354 1.396 -15.287 1.00 90.12 118 TYR A C 1
ATOM 949 O O . TYR A 1 118 ? 4.313 1.980 -14.785 1.00 90.12 118 TYR A O 1
ATOM 957 N N . ASN A 1 119 ? 2.111 1.844 -15.127 1.00 91.94 119 ASN A N 1
ATOM 958 C CA . ASN A 1 119 ? 1.742 2.912 -14.206 1.00 91.94 119 ASN A CA 1
ATOM 959 C C . ASN A 1 119 ? 1.013 2.324 -12.997 1.00 91.94 119 ASN A C 1
ATOM 961 O O . ASN A 1 119 ? -0.046 1.718 -13.127 1.00 91.94 119 ASN A O 1
ATOM 965 N N . LEU A 1 120 ? 1.582 2.527 -11.812 1.00 91.62 120 LEU A N 1
ATOM 966 C CA . LEU A 1 120 ? 0.994 2.126 -10.542 1.00 91.62 120 LEU A CA 1
ATOM 967 C C . LEU A 1 120 ? 0.227 3.265 -9.884 1.00 91.62 120 LEU A C 1
ATOM 969 O O . LEU A 1 120 ? 0.807 4.289 -9.509 1.00 91.62 120 LEU A O 1
ATOM 973 N N . ILE A 1 121 ? -1.059 3.056 -9.661 1.00 91.62 121 ILE A N 1
ATOM 974 C CA . ILE A 1 121 ? -1.920 3.942 -8.889 1.00 91.62 121 ILE A CA 1
ATOM 975 C C . ILE A 1 121 ? -2.074 3.327 -7.502 1.00 91.62 121 ILE A C 1
ATOM 977 O O . ILE A 1 121 ? -2.408 2.157 -7.370 1.00 91.62 121 ILE A O 1
ATOM 981 N N . SER A 1 122 ? -1.814 4.114 -6.461 1.00 90.44 122 SER A N 1
ATOM 982 C CA . SER A 1 122 ? -1.993 3.696 -5.071 1.00 90.44 122 SER A CA 1
ATOM 983 C C . SER A 1 122 ? -2.906 4.689 -4.374 1.00 90.44 122 SER A C 1
ATOM 985 O O . SER A 1 122 ? -2.613 5.886 -4.350 1.00 90.44 122 SER A O 1
ATOM 987 N N . ALA A 1 123 ? -3.978 4.195 -3.768 1.00 91.19 123 ALA A N 1
ATOM 988 C CA . ALA A 1 123 ? -4.939 4.989 -3.022 1.00 91.19 123 ALA A CA 1
ATOM 989 C C . ALA A 1 123 ? -5.154 4.386 -1.633 1.00 91.19 123 ALA A C 1
ATOM 991 O O . ALA A 1 123 ? -5.245 3.174 -1.473 1.00 91.19 123 ALA A O 1
ATOM 992 N N . VAL A 1 124 ? -5.241 5.242 -0.617 1.00 89.00 124 VAL A N 1
ATOM 993 C CA . VAL A 1 124 ? -5.555 4.824 0.753 1.00 89.00 124 VAL A CA 1
ATOM 994 C C . VAL A 1 124 ? -6.871 5.469 1.148 1.00 89.00 124 VAL A C 1
ATOM 996 O O . VAL A 1 124 ? -6.964 6.693 1.247 1.00 89.00 124 VAL A O 1
ATOM 999 N N . TYR A 1 125 ? -7.886 4.646 1.376 1.00 89.56 125 TYR A N 1
ATOM 1000 C CA . TYR A 1 125 ? -9.170 5.076 1.901 1.00 89.56 125 TYR A CA 1
ATOM 1001 C C . TYR A 1 125 ? -9.218 4.821 3.404 1.00 89.56 125 TYR A C 1
ATOM 1003 O O . TYR A 1 125 ? -9.029 3.697 3.855 1.00 89.56 125 TYR A O 1
ATOM 1011 N N . VAL A 1 126 ? -9.485 5.861 4.190 1.00 86.00 126 VAL A N 1
ATOM 1012 C CA . VAL A 1 126 ? -9.596 5.754 5.648 1.00 86.00 126 VAL A CA 1
ATOM 1013 C C . VAL A 1 126 ? -11.060 5.841 6.049 1.00 86.00 126 VAL A C 1
ATOM 1015 O O . VAL A 1 126 ? -11.694 6.889 5.914 1.00 86.00 126 VAL A O 1
ATOM 1018 N N . LYS A 1 127 ? -11.586 4.752 6.604 1.00 84.12 127 LYS A N 1
ATOM 1019 C CA . LYS A 1 127 ? -12.885 4.727 7.263 1.00 84.12 127 LYS A CA 1
ATOM 1020 C C . LYS A 1 127 ? -12.734 5.297 8.671 1.00 84.12 127 LYS A C 1
ATOM 1022 O O . LYS A 1 127 ? -11.921 4.843 9.478 1.00 84.12 127 LYS A O 1
ATOM 1027 N N . ARG A 1 128 ? -13.541 6.312 8.981 1.00 79.00 128 ARG A N 1
ATOM 1028 C CA . ARG A 1 128 ? -13.598 6.888 10.327 1.00 79.00 128 ARG A CA 1
ATOM 1029 C C . ARG A 1 128 ? -14.167 5.851 11.292 1.00 79.00 128 ARG A C 1
ATOM 1031 O O . ARG A 1 128 ? -15.329 5.480 11.164 1.00 79.00 128 ARG A O 1
ATOM 1038 N N . LEU A 1 129 ? -13.360 5.424 12.260 1.00 72.38 129 LEU A N 1
ATOM 1039 C CA . LEU A 1 129 ? -13.789 4.471 13.283 1.00 72.38 129 LEU A CA 1
ATOM 1040 C C . LEU A 1 129 ? -14.388 5.195 14.495 1.00 72.38 129 LEU A C 1
ATOM 1042 O O . LEU A 1 129 ? -15.390 4.771 15.057 1.00 72.38 129 LEU A O 1
ATOM 1046 N N . ASN A 1 130 ? -13.787 6.320 14.888 1.00 73.69 130 ASN A N 1
ATOM 1047 C CA . ASN A 1 130 ? -14.219 7.110 16.037 1.00 73.69 130 ASN A CA 1
ATOM 1048 C C . ASN A 1 130 ? -13.901 8.606 15.846 1.00 73.69 130 ASN A C 1
ATOM 1050 O O . ASN A 1 130 ? -13.394 9.053 14.811 1.00 73.69 130 ASN A O 1
ATOM 1054 N N . TRP A 1 131 ? -14.230 9.428 16.846 1.00 79.25 131 TRP A N 1
ATOM 1055 C CA . TRP A 1 131 ? -13.978 10.869 16.782 1.00 79.25 131 TRP A CA 1
ATOM 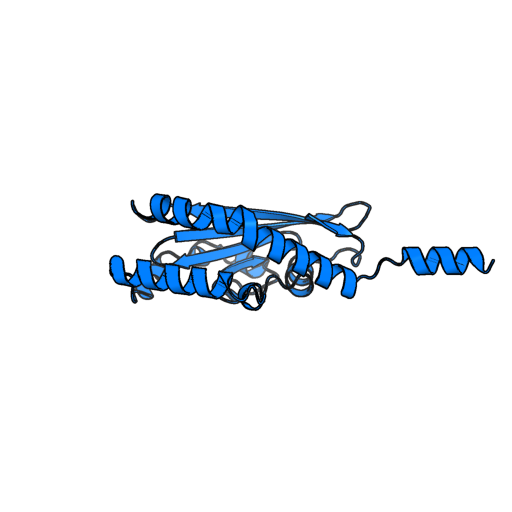1056 C C . TRP A 1 131 ? -12.484 11.232 16.783 1.00 79.25 131 TRP A C 1
ATOM 1058 O O . TRP A 1 131 ? -12.141 12.331 16.353 1.00 79.25 131 TRP A O 1
ATOM 1068 N N . ARG A 1 132 ? -11.611 10.304 17.199 1.00 72.31 132 ARG A N 1
ATOM 1069 C CA . ARG A 1 132 ? -10.156 10.484 17.307 1.00 72.31 132 ARG A CA 1
ATOM 1070 C C . ARG A 1 132 ? -9.438 10.221 15.981 1.00 72.31 132 ARG A C 1
ATOM 1072 O O . ARG A 1 132 ? -8.397 10.824 15.741 1.00 72.31 132 ARG A O 1
ATOM 1079 N N . THR A 1 133 ? -10.012 9.401 15.093 1.00 75.31 133 THR A N 1
ATOM 1080 C CA . THR A 1 133 ? -9.473 9.126 13.749 1.00 75.31 133 THR A CA 1
ATOM 1081 C C . THR A 1 133 ? -9.047 10.392 12.981 1.00 75.31 133 THR A C 1
ATOM 1083 O O . THR A 1 133 ? -7.905 10.430 12.530 1.00 75.31 133 THR A O 1
ATOM 1086 N N . PRO A 1 134 ? -9.864 11.461 12.844 1.00 81.94 134 PRO A N 1
ATOM 1087 C CA . PRO A 1 134 ? -9.435 12.666 12.125 1.00 81.94 134 PRO A CA 1
ATOM 1088 C C . PRO A 1 134 ? -8.257 13.396 12.791 1.00 81.94 134 PRO A C 1
ATOM 1090 O O . PRO A 1 134 ? -7.401 13.919 12.085 1.00 81.94 134 PRO A O 1
ATOM 1093 N N . ILE A 1 135 ? -8.175 13.397 14.127 1.00 81.38 135 ILE A N 1
ATOM 1094 C CA . ILE A 1 135 ? -7.065 14.018 14.871 1.00 81.38 135 ILE A CA 1
ATOM 1095 C C . ILE A 1 135 ? -5.769 13.245 14.610 1.00 81.38 135 ILE A C 1
ATOM 1097 O O . ILE A 1 135 ? -4.738 13.834 14.292 1.00 81.38 135 ILE A O 1
ATOM 1101 N N . TYR A 1 136 ? -5.840 11.914 14.680 1.00 77.31 136 TYR A N 1
ATOM 1102 C CA . TYR A 1 136 ? -4.715 11.040 14.362 1.00 77.31 136 TYR A CA 1
ATOM 1103 C C . TYR A 1 136 ? -4.242 11.229 12.913 1.00 77.31 136 TYR A C 1
ATOM 1105 O O . TYR A 1 136 ? -3.052 11.419 12.663 1.00 77.31 136 TYR A O 1
ATOM 1113 N N . MET A 1 137 ? -5.176 11.259 11.957 1.00 84.69 137 MET A N 1
ATOM 1114 C CA . MET A 1 137 ? -4.848 11.474 10.549 1.00 84.69 137 MET A CA 1
ATOM 1115 C C . MET A 1 137 ? -4.196 12.837 10.317 1.00 84.69 137 MET A C 1
ATOM 1117 O O . MET A 1 137 ? -3.213 12.904 9.582 1.00 84.69 137 MET A O 1
ATOM 1121 N N . ALA A 1 138 ? -4.674 13.907 10.956 1.00 85.25 138 ALA A N 1
ATOM 1122 C CA . ALA A 1 138 ? -4.070 15.235 10.835 1.00 85.25 138 ALA A CA 1
ATOM 1123 C C . ALA A 1 138 ? -2.605 15.261 11.306 1.00 85.25 138 ALA A C 1
ATOM 1125 O O . ALA A 1 138 ? -1.786 15.962 10.714 1.00 85.25 138 ALA A O 1
ATOM 1126 N N . LEU A 1 139 ? -2.263 14.460 12.318 1.00 81.12 139 LEU A N 1
ATOM 1127 C CA . LEU A 1 139 ? -0.912 14.382 12.867 1.00 81.12 139 LEU A CA 1
ATOM 1128 C C . LEU A 1 139 ? 0.043 13.547 12.001 1.00 81.12 139 LEU A C 1
ATOM 1130 O O . LEU A 1 139 ? 1.197 13.923 11.809 1.00 81.12 139 LEU A O 1
ATOM 1134 N N . VAL A 1 140 ? -0.430 12.421 11.461 1.00 79.38 140 VAL A N 1
ATOM 1135 C CA . VAL A 1 140 ? 0.415 11.478 10.704 1.00 79.38 140 VAL A CA 1
ATOM 1136 C C . VAL A 1 140 ? 0.514 11.840 9.215 1.00 79.38 140 VAL A C 1
ATOM 1138 O O . VAL A 1 140 ? 1.546 11.601 8.585 1.00 79.38 140 VAL A O 1
ATOM 1141 N N . THR A 1 141 ? -0.517 12.469 8.638 1.00 84.31 141 THR A N 1
ATOM 1142 C CA . THR A 1 141 ? -0.570 12.811 7.201 1.00 84.31 141 THR A CA 1
ATOM 1143 C C . THR A 1 141 ? 0.623 13.640 6.707 1.00 84.31 141 THR A C 1
ATOM 1145 O O . THR A 1 141 ? 1.130 13.327 5.628 1.00 84.31 141 THR A O 1
ATOM 1148 N N . PRO A 1 142 ? 1.115 14.667 7.429 1.00 84.81 142 PRO A N 1
ATOM 1149 C CA . PRO A 1 142 ? 2.296 15.413 7.001 1.00 84.81 142 PRO A CA 1
ATOM 1150 C C . PRO A 1 142 ? 3.521 14.505 6.838 1.00 84.81 142 PRO A C 1
ATOM 1152 O O . PRO A 1 142 ? 4.179 14.535 5.801 1.00 84.81 142 PRO A O 1
ATOM 1155 N N . MET A 1 143 ? 3.778 13.622 7.803 1.00 80.44 143 MET A N 1
ATOM 1156 C CA . MET A 1 143 ? 4.900 12.681 7.7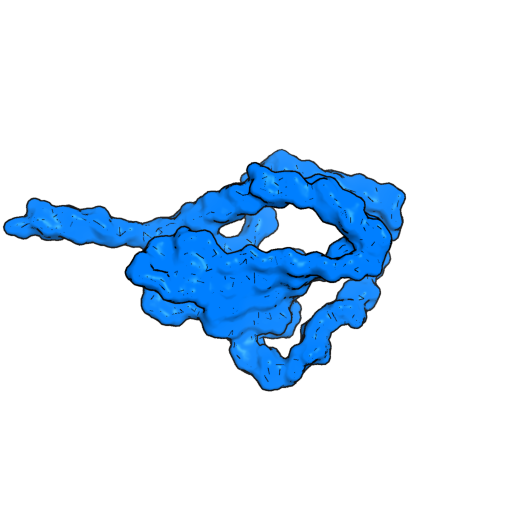29 1.00 80.44 143 MET A CA 1
ATOM 1157 C C . MET A 1 143 ? 4.745 11.709 6.556 1.00 80.44 143 MET A C 1
ATOM 1159 O O . MET A 1 143 ? 5.713 11.444 5.838 1.00 80.44 143 MET A O 1
ATOM 1163 N N . LEU A 1 144 ? 3.520 11.226 6.317 1.00 81.50 144 LEU A N 1
ATOM 1164 C CA . LEU A 1 144 ? 3.214 10.366 5.174 1.00 81.50 144 LEU A CA 1
ATOM 1165 C C . LEU A 1 144 ? 3.535 11.050 3.849 1.00 81.50 144 LEU A C 1
ATOM 1167 O O . LEU A 1 144 ? 4.274 10.499 3.036 1.00 81.50 144 LEU A O 1
ATOM 1171 N N . LYS A 1 145 ? 3.033 12.272 3.657 1.00 85.62 145 LYS A N 1
ATOM 1172 C CA . LYS A 1 145 ? 3.184 13.014 2.402 1.00 85.62 145 LYS A CA 1
ATOM 1173 C C . LYS A 1 145 ? 4.624 13.426 2.121 1.00 85.62 145 LYS A C 1
ATOM 1175 O O . LYS A 1 145 ? 5.072 13.301 0.987 1.00 85.62 145 LYS A O 1
ATOM 1180 N N . TRP A 1 146 ? 5.329 13.928 3.131 1.00 85.88 146 TRP A N 1
ATOM 1181 C CA . TRP A 1 146 ? 6.616 14.590 2.918 1.00 85.88 146 TRP A CA 1
ATOM 1182 C C . TRP A 1 146 ? 7.820 13.666 3.061 1.00 85.88 146 TRP A C 1
ATOM 1184 O O . TRP A 1 146 ? 8.879 13.968 2.522 1.00 85.88 146 TRP A O 1
ATOM 1194 N N . ILE A 1 147 ? 7.683 12.550 3.779 1.00 81.56 147 ILE A N 1
ATOM 1195 C CA . ILE A 1 147 ? 8.835 11.725 4.154 1.00 81.56 147 ILE A CA 1
ATOM 1196 C C . ILE A 1 147 ? 8.624 10.269 3.751 1.00 81.56 147 ILE A C 1
ATOM 1198 O O . ILE A 1 147 ? 9.448 9.699 3.036 1.00 81.56 147 ILE A O 1
ATOM 1202 N N . ILE A 1 148 ? 7.515 9.666 4.179 1.00 80.62 148 ILE A N 1
ATOM 1203 C CA . ILE A 1 148 ? 7.307 8.223 4.027 1.00 80.62 148 ILE A CA 1
ATOM 1204 C C . ILE A 1 148 ? 7.023 7.878 2.568 1.00 80.62 148 ILE A C 1
ATOM 1206 O O . ILE A 1 148 ? 7.759 7.078 1.994 1.00 80.62 148 ILE A O 1
ATOM 1210 N N . TYR A 1 149 ? 6.022 8.506 1.941 1.00 84.19 149 TYR A N 1
ATOM 1211 C CA . TYR A 1 149 ? 5.688 8.209 0.550 1.00 84.19 149 TYR A CA 1
ATOM 1212 C C . TYR A 1 149 ? 6.875 8.446 -0.381 1.00 84.19 149 TYR A C 1
ATOM 1214 O O . TYR A 1 149 ? 7.249 7.483 -1.043 1.00 84.19 149 TYR A O 1
ATOM 1222 N N . PRO A 1 150 ? 7.559 9.608 -0.392 1.00 86.44 150 PRO A N 1
ATOM 1223 C CA . PRO A 1 150 ? 8.719 9.804 -1.263 1.00 86.44 150 PRO A CA 1
ATOM 1224 C C . PRO A 1 150 ? 9.810 8.740 -1.081 1.00 86.44 150 PRO A C 1
ATOM 1226 O O . PRO A 1 150 ? 10.383 8.276 -2.068 1.00 86.44 150 PRO A O 1
ATOM 1229 N N . SER A 1 151 ? 10.072 8.316 0.161 1.00 84.94 151 SER A N 1
ATOM 1230 C CA . SER A 1 151 ? 11.043 7.258 0.463 1.00 84.94 151 SER A CA 1
ATOM 1231 C C . SER A 1 151 ? 10.611 5.900 -0.099 1.00 84.94 151 SER A C 1
ATOM 1233 O O . SER A 1 151 ? 11.401 5.237 -0.773 1.00 84.94 151 SER A O 1
ATOM 1235 N N . ILE A 1 152 ? 9.342 5.521 0.104 1.00 84.31 152 ILE A N 1
ATOM 1236 C CA . ILE A 1 152 ? 8.755 4.303 -0.471 1.00 84.31 152 ILE A CA 1
ATOM 1237 C C . ILE A 1 152 ? 8.855 4.348 -1.995 1.00 84.31 152 ILE A C 1
ATOM 1239 O O . ILE A 1 152 ? 9.347 3.399 -2.597 1.00 84.31 152 ILE A O 1
ATOM 1243 N N . LEU A 1 153 ? 8.457 5.460 -2.626 1.00 87.25 153 LEU A N 1
ATOM 1244 C CA . LEU A 1 153 ? 8.477 5.584 -4.085 1.00 87.25 153 LEU A CA 1
ATOM 1245 C C . LEU A 1 153 ? 9.901 5.440 -4.630 1.00 87.25 153 LEU A C 1
ATOM 1247 O O . LEU A 1 153 ? 10.111 4.787 -5.650 1.00 87.25 153 LEU A O 1
ATOM 1251 N N . LYS A 1 154 ? 10.885 6.031 -3.942 1.00 87.00 154 LYS A N 1
ATOM 1252 C CA . LYS A 1 154 ? 12.299 5.934 -4.315 1.00 87.00 154 LYS A CA 1
ATOM 1253 C C . LYS A 1 154 ? 12.819 4.502 -4.200 1.00 87.00 154 LYS A C 1
ATOM 1255 O O . LYS A 1 154 ? 13.542 4.054 -5.087 1.00 87.00 154 LYS A O 1
ATOM 1260 N N . ASP A 1 155 ? 12.468 3.789 -3.133 1.00 86.19 155 ASP A N 1
ATOM 1261 C CA . ASP A 1 155 ? 12.882 2.396 -2.956 1.00 86.19 155 ASP A CA 1
ATOM 1262 C C . ASP A 1 155 ? 12.218 1.467 -3.978 1.00 86.19 155 ASP A C 1
ATOM 1264 O O . ASP A 1 155 ? 12.906 0.657 -4.593 1.00 86.19 155 ASP A O 1
ATOM 1268 N N . VAL A 1 156 ? 10.920 1.647 -4.229 1.00 88.50 156 VAL A N 1
ATOM 1269 C CA . VAL A 1 156 ? 10.167 0.908 -5.252 1.00 88.50 156 VAL A CA 1
ATOM 1270 C C . VAL A 1 156 ? 10.805 1.089 -6.627 1.00 88.50 156 VAL A C 1
ATOM 1272 O O . VAL A 1 156 ? 11.142 0.099 -7.271 1.00 88.50 156 VAL A O 1
ATOM 1275 N N . LYS A 1 157 ? 11.057 2.336 -7.050 1.00 89.00 157 LYS A N 1
ATOM 1276 C CA . LYS A 1 157 ? 11.724 2.618 -8.332 1.00 89.00 157 LYS A CA 1
ATOM 1277 C C . LYS A 1 157 ? 13.108 1.979 -8.411 1.00 89.00 157 LYS A C 1
ATOM 1279 O O . LYS A 1 157 ? 13.462 1.398 -9.429 1.00 89.00 157 LYS A O 1
ATOM 1284 N N . ARG A 1 158 ? 13.884 2.046 -7.327 1.00 88.31 158 ARG A N 1
ATOM 1285 C CA . ARG A 1 158 ? 15.221 1.441 -7.257 1.00 88.31 158 ARG A CA 1
ATOM 1286 C C . ARG A 1 158 ? 15.181 -0.084 -7.372 1.00 88.31 158 ARG A C 1
ATOM 1288 O O . ARG A 1 158 ? 16.040 -0.653 -8.038 1.00 88.31 158 ARG A O 1
ATOM 1295 N N . ARG A 1 159 ? 14.244 -0.747 -6.690 1.00 89.56 159 ARG A N 1
ATOM 1296 C CA . ARG A 1 159 ? 14.065 -2.206 -6.776 1.00 89.56 159 ARG A CA 1
ATOM 1297 C C . ARG A 1 159 ? 13.623 -2.608 -8.176 1.00 89.56 159 ARG A C 1
ATOM 1299 O O . ARG A 1 159 ? 14.189 -3.537 -8.734 1.00 89.56 159 ARG A O 1
ATOM 1306 N N . TRP A 1 160 ? 12.692 -1.853 -8.751 1.00 90.12 160 TRP A N 1
ATOM 1307 C CA . TRP A 1 160 ? 12.199 -2.087 -10.100 1.00 90.12 160 TRP A CA 1
ATOM 1308 C C . TRP A 1 160 ? 13.302 -1.972 -11.154 1.00 90.12 160 TRP A C 1
ATOM 1310 O O . TRP A 1 160 ? 13.521 -2.919 -11.895 1.00 90.12 160 TRP A O 1
ATOM 1320 N N . ALA A 1 161 ? 14.066 -0.877 -11.154 1.00 89.19 161 ALA A N 1
ATOM 1321 C CA . ALA A 1 161 ? 15.167 -0.668 -12.100 1.00 89.19 161 ALA A CA 1
ATOM 1322 C C . ALA A 1 161 ? 16.313 -1.685 -11.943 1.00 89.19 161 ALA A C 1
ATOM 1324 O O . ALA A 1 161 ? 17.081 -1.911 -12.870 1.00 89.19 161 ALA A O 1
ATOM 1325 N N . ARG A 1 162 ? 16.458 -2.298 -10.760 1.00 89.06 162 ARG A N 1
ATOM 1326 C CA . ARG A 1 162 ? 17.417 -3.391 -10.553 1.00 89.06 162 ARG A CA 1
ATOM 1327 C C . ARG A 1 162 ? 16.945 -4.691 -11.202 1.00 89.06 162 ARG A C 1
ATOM 1329 O O . ARG A 1 162 ? 17.780 -5.437 -11.697 1.00 89.06 162 ARG A O 1
ATOM 1336 N N . GLU A 1 163 ? 15.647 -4.964 -11.142 1.00 88.44 163 GLU A N 1
ATOM 1337 C CA . GLU A 1 163 ? 15.051 -6.169 -11.726 1.00 88.44 163 GLU A CA 1
ATOM 1338 C C . GLU A 1 163 ? 14.901 -6.043 -13.248 1.00 88.44 163 GLU A C 1
ATOM 1340 O O . GLU A 1 163 ? 15.122 -7.001 -13.983 1.00 88.44 163 GLU A O 1
ATOM 1345 N N . PHE A 1 164 ? 14.563 -4.843 -13.719 1.00 87.94 164 PHE A N 1
ATOM 1346 C CA . PHE A 1 164 ? 14.392 -4.504 -15.127 1.00 87.94 164 PHE A CA 1
ATOM 1347 C C . PHE A 1 164 ? 15.308 -3.328 -15.479 1.00 87.94 164 PHE A C 1
ATOM 1349 O O . PHE A 1 164 ? 14.843 -2.188 -15.524 1.00 87.94 164 PHE A O 1
ATOM 1356 N N . PRO A 1 165 ? 16.616 -3.569 -15.668 1.00 78.69 165 PRO A N 1
ATOM 1357 C CA . PRO A 1 165 ? 17.518 -2.530 -16.140 1.00 78.69 165 PRO A CA 1
ATOM 1358 C C . PRO A 1 165 ? 17.087 -2.066 -17.534 1.00 78.69 165 PRO A C 1
ATOM 1360 O O . PRO A 1 165 ? 16.714 -2.879 -18.383 1.00 78.69 165 PRO A O 1
ATOM 1363 N N . ASP A 1 166 ? 17.140 -0.757 -17.767 1.00 68.00 166 ASP A N 1
ATOM 1364 C CA . ASP A 1 166 ? 16.835 -0.168 -19.066 1.00 68.00 166 ASP A CA 1
ATOM 1365 C C . ASP A 1 166 ? 17.776 -0.741 -20.132 1.00 68.00 166 ASP A C 1
ATOM 1367 O O . ASP A 1 166 ? 18.962 -0.411 -20.195 1.00 68.00 166 ASP A O 1
ATOM 1371 N N . ASN A 1 167 ? 17.233 -1.585 -21.010 1.00 56.19 167 ASN A N 1
ATOM 1372 C CA . ASN A 1 167 ? 17.976 -2.202 -22.113 1.00 56.19 167 ASN A CA 1
ATOM 1373 C C . ASN A 1 167 ? 18.349 -1.194 -23.222 1.00 56.19 167 ASN A C 1
ATOM 1375 O O . ASN A 1 167 ? 18.857 -1.557 -24.282 1.00 56.19 167 ASN A O 1
ATOM 1379 N N . THR A 1 168 ? 18.076 0.091 -22.997 1.00 54.38 168 THR A N 1
ATOM 1380 C CA . THR A 1 168 ? 18.428 1.203 -23.879 1.00 54.38 168 THR A CA 1
ATOM 1381 C C . THR A 1 168 ? 19.943 1.356 -24.009 1.00 54.38 168 THR A C 1
ATOM 1383 O O . THR A 1 168 ? 20.411 1.781 -25.061 1.00 54.38 168 THR A O 1
ATOM 1386 N N . ALA A 1 169 ? 20.712 0.977 -22.979 1.00 52.03 169 ALA A N 1
ATOM 1387 C CA . ALA A 1 169 ? 22.173 0.971 -23.038 1.00 52.03 169 ALA A CA 1
ATOM 1388 C C . ALA A 1 169 ? 22.706 -0.123 -23.983 1.00 52.03 169 ALA A C 1
ATOM 1390 O O . ALA A 1 169 ? 23.536 0.177 -24.837 1.00 52.03 169 ALA A O 1
ATOM 1391 N N . ASP A 1 170 ? 22.167 -1.344 -23.910 1.00 52.62 170 ASP A N 1
ATOM 1392 C CA . ASP A 1 170 ? 22.579 -2.460 -24.776 1.00 52.62 170 ASP A CA 1
ATOM 1393 C C . ASP A 1 170 ? 22.192 -2.222 -26.244 1.00 52.62 170 ASP A C 1
ATOM 1395 O O . ASP A 1 170 ? 22.981 -2.500 -27.144 1.00 52.62 170 ASP A O 1
ATOM 1399 N N . LEU A 1 171 ? 21.028 -1.615 -26.503 1.00 53.59 171 LEU A N 1
ATOM 1400 C CA . LEU A 1 171 ? 20.613 -1.236 -27.860 1.00 53.59 171 LEU A CA 1
ATOM 1401 C C . LEU A 1 171 ? 21.500 -0.140 -28.472 1.00 53.59 171 LEU A C 1
ATOM 1403 O O . LEU A 1 171 ? 21.748 -0.159 -29.677 1.00 53.59 171 LEU A O 1
ATOM 1407 N N . GLN A 1 172 ? 21.987 0.818 -27.676 1.00 54.94 172 GLN A N 1
ATOM 1408 C CA . GLN A 1 172 ? 22.921 1.837 -28.169 1.00 54.94 172 GLN A CA 1
ATOM 1409 C C . GLN A 1 172 ? 24.323 1.271 -28.408 1.00 54.94 172 GLN A C 1
ATOM 1411 O O . GLN A 1 172 ? 24.958 1.640 -29.395 1.00 54.94 172 GLN A O 1
ATOM 1416 N N . ASP A 1 173 ? 24.780 0.345 -27.565 1.00 53.16 173 ASP A N 1
ATOM 1417 C CA . ASP A 1 173 ? 26.083 -0.307 -27.715 1.00 53.16 173 ASP A CA 1
ATOM 1418 C C . ASP A 1 173 ? 26.099 -1.287 -28.908 1.00 53.16 173 ASP A C 1
ATOM 1420 O O . ASP A 1 173 ? 27.103 -1.411 -29.608 1.00 53.16 173 ASP A O 1
ATOM 1424 N N . GLU A 1 174 ? 24.968 -1.933 -29.211 1.00 55.19 174 GLU A N 1
ATOM 1425 C CA . GLU A 1 174 ? 24.806 -2.808 -30.379 1.00 55.19 174 GLU A CA 1
ATOM 1426 C C . GLU A 1 174 ? 24.681 -2.017 -31.697 1.00 55.19 174 GLU A C 1
ATOM 1428 O O . GLU A 1 174 ? 25.224 -2.432 -32.723 1.00 55.19 174 GLU A O 1
ATOM 1433 N N . LEU A 1 175 ? 24.042 -0.840 -31.670 1.00 58.97 175 LEU A N 1
ATOM 1434 C CA . LEU A 1 175 ? 24.006 0.091 -32.806 1.00 58.97 175 LEU A CA 1
ATOM 1435 C C . LEU A 1 175 ? 25.352 0.789 -33.050 1.00 58.97 175 LEU A C 1
ATOM 1437 O O . LEU A 1 175 ? 25.650 1.113 -34.192 1.00 58.97 175 LEU A O 1
ATOM 1441 N N . ALA A 1 176 ? 26.173 0.996 -32.017 1.00 64.06 176 ALA A N 1
ATOM 1442 C CA . ALA A 1 176 ? 27.520 1.558 -32.152 1.00 64.06 176 ALA A CA 1
ATOM 1443 C C . ALA A 1 176 ? 28.562 0.544 -32.671 1.00 64.06 176 ALA A C 1
ATOM 1445 O O . ALA A 1 176 ? 29.654 0.938 -33.082 1.00 64.06 176 ALA A O 1
ATOM 1446 N N . ARG A 1 177 ? 28.243 -0.759 -32.644 1.00 65.31 177 ARG A N 1
ATOM 1447 C CA . ARG A 1 177 ? 29.095 -1.855 -33.147 1.00 65.31 177 ARG A CA 1
ATOM 1448 C C . ARG A 1 177 ? 28.732 -2.331 -34.562 1.00 65.31 177 ARG A C 1
ATOM 1450 O O . ARG A 1 177 ? 29.411 -3.223 -35.073 1.00 65.31 177 ARG A O 1
ATOM 1457 N N . ARG A 1 178 ? 27.681 -1.779 -35.174 1.00 52.16 178 ARG A N 1
ATOM 1458 C CA . ARG A 1 178 ? 27.311 -1.989 -36.585 1.00 52.16 178 ARG A CA 1
ATOM 1459 C C . ARG A 1 178 ? 27.740 -0.805 -37.437 1.00 52.16 178 ARG A C 1
ATOM 1461 O O . ARG A 1 178 ? 28.120 -1.066 -38.598 1.00 52.16 178 ARG A O 1
#

pLDDT: mean 78.98, std 12.17, range [52.03, 94.31]

Foldseek 3Di:
DDQFDDDPQAFPVRLCVLLPVLCLLVLCPPVLNVVVVVVCVVVCVVPVFPDDVVVQVVPDCLVVDDPVQQVQAPDHQQDDRDQWGWSGGHRFKTWTWHDGPQWTKIWIWGWDQDPRGIDIDIDIDTDGPDPCNVVVCVVCVVCVVPPSVVSSVVSSNVSSCVVGPDCVVVVVVVVVVD

Secondary structure (DSSP, 8-state):
-EEE---TT--HHHHHHHTTGGGGGGS--THHHHHHHHHHHHHHHHHT-S--HHHHHTT-GGGGS-HHHHHT-SS-TT-EETTEEEEEE-SSEEEEEEE-SS-EEEEEEEEEEETTEEEEEEEEEEE--STTHHHHHHHHHHHIIIIIHHHHHHHHHHHHHHHS--THHHHHHHHHT-

Sequence (178 aa):
IELEGGRENMTMAEIYKIAGFNKVEKINIGFVTKFLFWLRELIGRAMGWDDDKELLESNSYISRLSDDQKADSLLESGQMSDDTRILYCYKDELLGEIINKTVHCFWLMASEKTKAGYNLISAVYVKRLNWRTPIYMALVTPMLKWIIYPSILKDVKRRWAREFPDNTADLQDELARR

Radius of gyration: 19.14 Å; chains: 1; bounding box: 47×33×63 Å